Protein AF-A0A160M9Y7-F1 (afdb_monomer_lite)

Radius of gyration: 11.43 Å; chains: 1; bounding box: 35×22×26 Å

Structure (mmCIF, N/CA/C/O backbone):
data_AF-A0A160M9Y7-F1
#
_entry.id   AF-A0A160M9Y7-F1
#
loop_
_atom_site.group_PDB
_atom_site.id
_atom_site.type_symbol
_atom_site.label_atom_id
_atom_site.label_alt_id
_atom_site.label_comp_id
_atom_site.label_asym_id
_atom_site.label_entity_id
_atom_site.label_seq_id
_atom_site.pdbx_PDB_ins_code
_atom_site.Cartn_x
_atom_site.Cartn_y
_atom_site.Cartn_z
_atom_site.occupancy
_atom_site.B_iso_or_equiv
_atom_site.auth_seq_id
_atom_site.auth_comp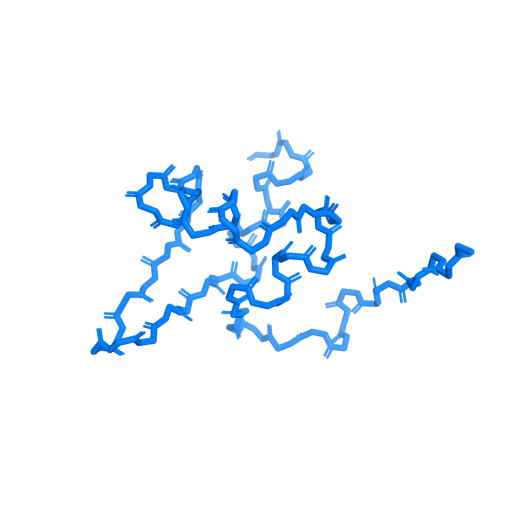_id
_atom_site.auth_asym_id
_atom_site.auth_atom_id
_atom_site.pdbx_PDB_model_num
ATOM 1 N N . MET A 1 1 ? 20.110 -3.713 4.341 1.00 36.41 1 MET A N 1
ATOM 2 C CA . MET A 1 1 ? 18.984 -3.238 3.512 1.00 36.41 1 MET A CA 1
ATOM 3 C C . MET A 1 1 ? 18.692 -4.331 2.506 1.00 36.41 1 MET A C 1
ATOM 5 O O . MET A 1 1 ? 19.550 -4.599 1.680 1.00 36.41 1 MET A O 1
ATOM 9 N N . ILE A 1 2 ? 17.585 -5.053 2.670 1.00 43.44 2 ILE A N 1
ATOM 10 C CA . ILE A 1 2 ? 17.226 -6.176 1.798 1.00 43.44 2 ILE A CA 1
ATOM 11 C C . ILE A 1 2 ? 16.191 -5.628 0.824 1.00 43.44 2 ILE A C 1
ATOM 13 O O . ILE A 1 2 ? 15.054 -5.373 1.210 1.00 43.44 2 ILE A O 1
ATOM 17 N N . THR A 1 3 ? 16.608 -5.351 -0.406 1.00 45.75 3 THR A N 1
ATOM 18 C CA . THR A 1 3 ? 15.686 -4.980 -1.478 1.00 45.75 3 THR A CA 1
ATOM 19 C C . THR A 1 3 ? 14.964 -6.254 -1.890 1.00 45.75 3 THR A C 1
ATOM 21 O O . THR A 1 3 ? 15.466 -7.017 -2.712 1.00 45.75 3 THR A O 1
ATOM 24 N N . THR A 1 4 ? 13.833 -6.549 -1.253 1.00 55.41 4 THR A N 1
ATOM 25 C CA . THR A 1 4 ? 12.975 -7.657 -1.671 1.00 55.41 4 THR A CA 1
ATOM 26 C C . THR A 1 4 ? 12.486 -7.334 -3.077 1.00 55.41 4 THR A C 1
ATOM 28 O O . THR A 1 4 ? 11.674 -6.429 -3.257 1.00 55.41 4 THR A O 1
ATOM 31 N N . GLN A 1 5 ? 13.015 -8.025 -4.086 1.00 58.97 5 GLN A N 1
ATOM 32 C CA . GLN A 1 5 ? 12.427 -7.992 -5.419 1.00 58.97 5 GLN A CA 1
ATOM 33 C C . GLN A 1 5 ? 11.048 -8.642 -5.327 1.00 58.97 5 GLN A C 1
ATOM 35 O O . GLN A 1 5 ? 10.933 -9.861 -5.241 1.00 58.97 5 GLN A O 1
ATOM 40 N N . ILE A 1 6 ? 10.002 -7.820 -5.260 1.00 72.19 6 ILE A N 1
ATOM 41 C CA . ILE A 1 6 ? 8.626 -8.306 -5.243 1.00 72.19 6 ILE A CA 1
ATOM 42 C C . ILE A 1 6 ? 8.246 -8.662 -6.678 1.00 72.19 6 ILE A C 1
ATOM 44 O O . ILE A 1 6 ? 8.105 -7.784 -7.530 1.00 72.19 6 ILE A O 1
ATOM 48 N N . ASN A 1 7 ? 8.082 -9.958 -6.937 1.00 83.38 7 ASN A N 1
ATOM 49 C CA . ASN A 1 7 ? 7.586 -10.454 -8.211 1.00 83.38 7 ASN A CA 1
ATOM 50 C C . ASN A 1 7 ? 6.078 -10.161 -8.330 1.00 83.38 7 ASN A C 1
ATOM 52 O O . ASN A 1 7 ? 5.275 -10.649 -7.533 1.00 83.38 7 ASN A O 1
ATOM 56 N N . ARG A 1 8 ? 5.679 -9.360 -9.329 1.00 85.00 8 ARG A N 1
ATOM 57 C CA . ARG A 1 8 ? 4.272 -8.973 -9.553 1.00 85.00 8 ARG A CA 1
ATOM 58 C C . ARG A 1 8 ? 3.371 -10.173 -9.881 1.00 85.00 8 ARG A C 1
ATOM 60 O O . ARG A 1 8 ? 2.166 -10.114 -9.624 1.00 85.00 8 ARG A O 1
ATOM 67 N N . GLU A 1 9 ? 3.937 -11.243 -10.437 1.00 86.25 9 GLU A N 1
ATOM 68 C CA . GLU A 1 9 ? 3.202 -12.452 -10.833 1.00 86.25 9 GLU A CA 1
ATOM 69 C C . GLU A 1 9 ? 2.838 -13.333 -9.634 1.00 86.25 9 GLU A C 1
ATOM 71 O O . GLU A 1 9 ? 1.772 -13.941 -9.617 1.00 86.25 9 GLU A O 1
ATOM 76 N N . GLU A 1 10 ? 3.672 -13.330 -8.593 1.00 88.81 10 GLU A N 1
ATOM 77 C CA . GLU A 1 10 ? 3.447 -14.093 -7.357 1.00 88.81 10 GLU A CA 1
ATOM 78 C C . GLU A 1 10 ? 2.472 -13.395 -6.397 1.00 88.81 10 GLU A C 1
ATOM 80 O O . GLU A 1 10 ? 2.001 -13.987 -5.423 1.00 88.81 10 GLU A O 1
ATOM 85 N N . LEU A 1 11 ? 2.136 -12.130 -6.669 1.00 91.69 11 LEU A N 1
ATOM 86 C CA . LEU A 1 11 ? 1.184 -11.384 -5.861 1.00 91.69 11 LEU A CA 1
ATOM 87 C C . LEU A 1 11 ? -0.264 -11.812 -6.149 1.00 91.69 11 LEU A C 1
ATOM 89 O O . LEU A 1 11 ? -0.675 -11.902 -7.315 1.00 91.69 11 LEU A O 1
ATOM 93 N N . PRO A 1 12 ? -1.094 -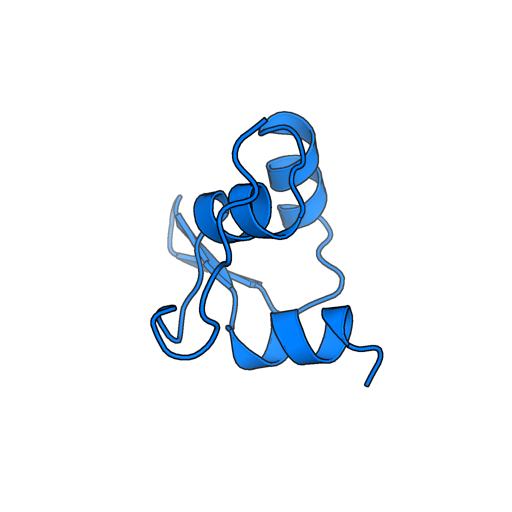11.959 -5.098 1.00 93.50 12 PRO A N 1
ATOM 94 C CA . PRO A 1 12 ? -2.503 -12.268 -5.272 1.00 93.50 12 PRO A CA 1
ATOM 95 C C . PRO A 1 12 ? -3.227 -11.131 -5.996 1.00 93.50 12 PRO A C 1
ATOM 97 O O . PRO A 1 12 ? -2.900 -9.956 -5.827 1.00 93.50 12 PRO A O 1
ATOM 100 N N . GLU A 1 13 ? -4.284 -11.474 -6.734 1.00 93.94 13 GLU A N 1
ATOM 101 C CA . GLU A 1 13 ? -5.123 -10.495 -7.444 1.00 93.94 13 GLU A CA 1
ATOM 102 C C . GLU A 1 13 ? -5.739 -9.440 -6.512 1.00 93.94 13 GLU A C 1
ATOM 104 O O . GLU A 1 13 ? -5.950 -8.291 -6.904 1.00 93.94 13 GLU A O 1
ATOM 109 N N . ALA A 1 14 ? -5.987 -9.816 -5.255 1.00 95.44 14 ALA A N 1
ATOM 110 C CA . ALA A 1 14 ? -6.423 -8.911 -4.203 1.00 95.44 14 ALA A CA 1
ATOM 111 C C . ALA A 1 14 ? -5.289 -8.677 -3.197 1.00 95.44 14 ALA A C 1
ATOM 113 O O . ALA A 1 14 ? -5.025 -9.502 -2.315 1.00 95.44 14 ALA A O 1
ATOM 114 N N . LEU A 1 15 ? -4.644 -7.519 -3.305 1.00 95.31 15 LEU A N 1
ATOM 115 C CA . LEU A 1 15 ? -3.597 -7.079 -2.399 1.00 95.31 15 LEU A CA 1
ATOM 116 C C . LEU A 1 15 ? -4.171 -6.665 -1.038 1.00 95.31 15 LEU A C 1
ATOM 118 O O . LEU A 1 15 ? -5.357 -6.363 -0.883 1.00 95.31 15 LEU A O 1
ATOM 122 N N . THR A 1 16 ? -3.293 -6.648 -0.040 1.00 95.94 16 THR A N 1
ATOM 123 C CA . THR A 1 16 ? -3.583 -6.177 1.316 1.00 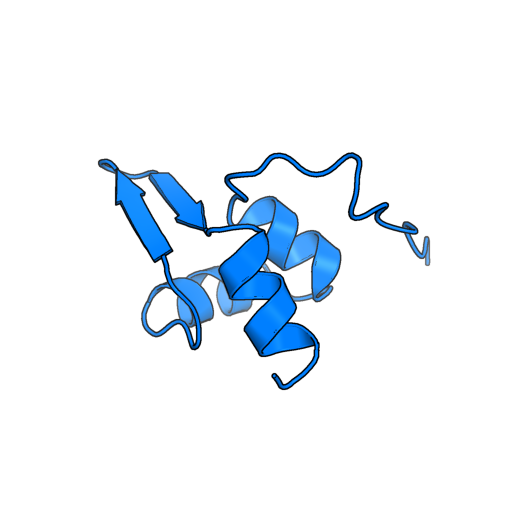95.94 16 THR A CA 1
ATOM 124 C C . THR A 1 16 ? -2.734 -4.941 1.614 1.00 95.94 16 THR A C 1
ATOM 126 O O . THR A 1 16 ? -1.718 -4.745 0.944 1.00 95.94 16 THR A O 1
ATOM 129 N N . PRO A 1 17 ? -3.066 -4.140 2.645 1.00 95.12 17 PRO A N 1
ATOM 130 C CA . PRO A 1 17 ? -2.218 -3.027 3.067 1.00 95.12 17 PRO A CA 1
ATOM 131 C C . PRO A 1 17 ? -0.766 -3.445 3.313 1.00 95.12 17 PRO A C 1
ATOM 133 O O . PRO A 1 17 ? 0.144 -2.696 2.994 1.00 95.12 17 PRO A O 1
ATOM 136 N N . ARG A 1 18 ? -0.529 -4.672 3.794 1.00 93.88 18 ARG A N 1
ATOM 137 C CA . ARG A 1 18 ? 0.827 -5.198 3.977 1.00 93.88 18 ARG A CA 1
ATOM 138 C C . ARG A 1 18 ? 1.601 -5.297 2.659 1.00 93.88 18 ARG A C 1
ATOM 140 O O . ARG A 1 18 ? 2.752 -4.889 2.625 1.00 93.88 18 ARG A O 1
ATOM 147 N N . HIS A 1 19 ? 0.972 -5.768 1.581 1.00 94.69 19 HIS A N 1
ATOM 148 C CA . HIS A 1 19 ? 1.629 -5.803 0.270 1.00 94.69 19 HIS A CA 1
ATOM 149 C C . HIS A 1 19 ? 1.961 -4.388 -0.212 1.00 94.69 19 HIS A C 1
ATOM 151 O O . HIS A 1 19 ? 3.056 -4.157 -0.701 1.00 94.69 19 HIS A O 1
ATOM 157 N N 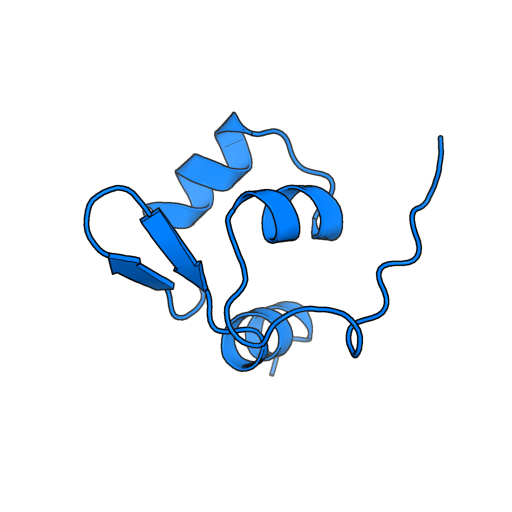. ILE A 1 20 ? 1.054 -3.423 -0.021 1.00 94.00 20 ILE A N 1
ATOM 158 C CA . ILE A 1 20 ? 1.304 -2.019 -0.388 1.00 94.00 20 ILE A CA 1
ATOM 159 C C . ILE A 1 20 ? 2.471 -1.441 0.420 1.00 94.00 20 ILE A C 1
ATOM 161 O O . ILE A 1 20 ? 3.346 -0.791 -0.143 1.00 94.00 20 ILE A O 1
ATOM 165 N N . GLN A 1 21 ? 2.510 -1.726 1.722 1.00 94.50 21 GLN A N 1
ATOM 166 C CA . GLN A 1 21 ? 3.590 -1.321 2.614 1.00 94.50 21 GLN A CA 1
ATOM 167 C C . GLN A 1 21 ? 4.948 -1.861 2.137 1.00 94.50 21 GLN A C 1
ATOM 169 O O . GLN A 1 21 ? 5.923 -1.116 2.098 1.00 94.50 21 GLN A O 1
ATOM 174 N N . GLU A 1 22 ? 5.005 -3.142 1.765 1.00 92.62 22 GLU A N 1
ATOM 175 C CA . GLU A 1 22 ? 6.220 -3.812 1.287 1.00 92.62 22 GLU A CA 1
ATOM 176 C C . GLU A 1 22 ? 6.649 -3.308 -0.106 1.00 92.62 22 GLU A C 1
ATOM 178 O O . GLU A 1 22 ? 7.838 -3.089 -0.331 1.00 92.62 22 GLU A O 1
ATOM 183 N N . ILE A 1 23 ? 5.698 -3.059 -1.016 1.00 92.81 23 ILE A N 1
ATOM 184 C CA . ILE A 1 23 ? 5.969 -2.548 -2.373 1.00 92.81 23 ILE A CA 1
ATOM 185 C C . ILE A 1 23 ? 6.463 -1.101 -2.335 1.00 92.81 23 ILE A C 1
ATOM 187 O O . ILE A 1 23 ? 7.458 -0.775 -2.977 1.00 92.81 23 ILE A O 1
ATOM 191 N N . LEU A 1 24 ? 5.783 -0.230 -1.588 1.00 92.31 24 LEU A N 1
ATOM 192 C CA . LEU A 1 24 ? 6.120 1.194 -1.517 1.00 92.31 24 LEU A CA 1
ATOM 193 C C . LEU A 1 24 ? 7.221 1.499 -0.491 1.00 92.31 24 LEU A C 1
ATOM 195 O O . LEU A 1 24 ? 7.695 2.629 -0.437 1.00 92.31 24 LEU A O 1
ATOM 199 N N . GLN A 1 25 ? 7.624 0.513 0.323 1.00 93.31 25 GLN A N 1
ATOM 200 C CA . GLN A 1 25 ? 8.616 0.662 1.397 1.00 93.31 25 GLN A CA 1
ATOM 201 C C . GLN A 1 25 ? 8.268 1.793 2.384 1.00 93.31 25 GLN A C 1
ATOM 203 O O . GLN A 1 25 ? 9.140 2.497 2.895 1.00 93.31 25 GLN A O 1
ATOM 208 N N . ILE A 1 26 ? 6.973 1.968 2.663 1.00 94.56 26 ILE A N 1
ATOM 209 C CA . ILE A 1 26 ? 6.452 3.008 3.561 1.00 94.56 26 ILE A CA 1
ATOM 210 C C . ILE A 1 26 ? 6.103 2.451 4.941 1.00 94.56 26 ILE A C 1
ATOM 212 O O . ILE A 1 26 ? 5.964 1.247 5.156 1.00 94.56 26 ILE A O 1
ATOM 216 N N . GLY A 1 27 ? 5.931 3.346 5.913 1.00 94.38 27 GLY A N 1
ATOM 217 C CA . GLY A 1 27 ? 5.492 2.957 7.250 1.00 94.38 27 GLY A CA 1
ATOM 218 C C . GLY A 1 27 ? 4.040 2.468 7.272 1.00 94.38 27 GLY A C 1
ATOM 219 O O . GLY A 1 27 ? 3.204 2.881 6.463 1.00 94.38 27 GLY A O 1
ATOM 220 N N . LYS A 1 28 ? 3.695 1.651 8.278 1.00 94.56 28 LYS A N 1
ATOM 221 C CA . LYS A 1 28 ? 2.311 1.200 8.508 1.00 94.56 28 LYS A CA 1
ATOM 222 C C . LYS A 1 28 ? 1.337 2.381 8.587 1.00 94.56 28 LYS A C 1
ATOM 224 O O . LYS A 1 28 ? 0.294 2.342 7.951 1.00 94.56 28 LYS A O 1
ATOM 229 N N . LYS A 1 29 ? 1.688 3.443 9.324 1.00 95.94 29 LYS A N 1
ATOM 230 C CA . LYS A 1 29 ? 0.852 4.650 9.450 1.00 95.94 29 LYS A CA 1
ATOM 231 C C . LYS A 1 29 ? 0.518 5.251 8.076 1.00 95.94 29 LYS A C 1
ATOM 233 O O . LYS A 1 29 ? -0.654 5.341 7.740 1.00 95.94 29 LYS A O 1
ATOM 238 N N . GLN A 1 30 ? 1.542 5.532 7.268 1.00 95.50 30 GLN A N 1
ATOM 239 C CA . GLN A 1 30 ? 1.394 6.082 5.913 1.00 95.50 30 GLN A CA 1
ATOM 240 C C . GLN A 1 30 ? 0.563 5.167 5.006 1.00 95.50 30 GLN A C 1
ATOM 242 O O . GLN A 1 30 ? -0.265 5.635 4.234 1.00 95.50 30 GLN A O 1
ATOM 247 N N . THR A 1 31 ? 0.739 3.848 5.136 1.00 95.88 31 THR A N 1
ATOM 248 C CA . THR A 1 31 ? -0.049 2.870 4.375 1.00 95.88 31 THR A CA 1
ATOM 249 C C . THR A 1 31 ? -1.536 2.995 4.689 1.00 95.88 31 THR A C 1
ATOM 251 O O . THR A 1 31 ? -2.350 3.031 3.776 1.00 95.88 31 THR A O 1
ATOM 254 N N . TYR A 1 32 ? -1.909 3.049 5.970 1.00 93.75 32 TYR A N 1
ATOM 255 C CA . TYR A 1 32 ? -3.316 3.148 6.359 1.00 93.75 32 TYR A CA 1
ATOM 256 C C . TYR A 1 32 ? -3.914 4.522 6.040 1.00 93.75 32 TYR A C 1
ATOM 258 O O . TYR A 1 32 ? -5.049 4.556 5.580 1.00 93.75 32 TYR A O 1
ATOM 266 N N . GLU A 1 33 ? -3.154 5.612 6.187 1.00 94.44 33 GLU A N 1
ATOM 267 C CA . GLU A 1 33 ? -3.563 6.954 5.730 1.00 94.44 33 GLU A CA 1
ATOM 268 C C . GLU A 1 33 ? -3.864 6.953 4.221 1.00 94.44 33 GLU A C 1
ATOM 270 O O . GLU A 1 33 ? -4.891 7.465 3.784 1.00 94.44 33 GLU A O 1
ATOM 275 N N . MET A 1 34 ? -3.034 6.280 3.420 1.00 93.44 34 MET A N 1
ATOM 276 C CA . MET A 1 34 ? -3.276 6.107 1.986 1.00 93.44 34 MET A CA 1
ATOM 277 C C . MET A 1 34 ? -4.544 5.291 1.694 1.00 93.44 34 MET A C 1
ATOM 279 O O . MET A 1 34 ? -5.227 5.564 0.714 1.00 93.44 34 MET A O 1
ATOM 283 N N . MET A 1 35 ? -4.887 4.299 2.524 1.00 92.75 35 MET A N 1
ATOM 284 C CA . MET A 1 35 ? -6.117 3.510 2.342 1.00 92.75 35 MET A CA 1
ATOM 285 C C . MET A 1 35 ? -7.395 4.298 2.662 1.00 92.75 35 MET A C 1
ATOM 287 O O . MET A 1 35 ? -8.472 3.869 2.248 1.00 92.75 35 MET A O 1
ATOM 291 N N . GLU A 1 36 ? -7.308 5.408 3.402 1.00 91.25 36 GLU A N 1
ATOM 292 C CA . GLU A 1 36 ? -8.460 6.279 3.673 1.00 91.25 36 GLU A CA 1
ATOM 293 C C . GLU A 1 36 ? -8.831 7.130 2.458 1.00 91.25 36 GLU A C 1
ATOM 295 O O . GLU A 1 36 ? -10.014 7.365 2.218 1.00 91.25 36 GLU A O 1
ATOM 300 N N . ASN A 1 37 ? -7.835 7.542 1.670 1.00 90.62 37 ASN A N 1
ATOM 301 C CA . ASN A 1 37 ? -8.041 8.308 0.444 1.00 90.62 37 ASN A CA 1
ATOM 302 C C . ASN A 1 37 ? -7.149 7.765 -0.690 1.00 90.62 37 ASN A C 1
ATOM 304 O O . ASN A 1 37 ? -6.163 8.400 -1.080 1.00 90.62 37 ASN A O 1
ATOM 308 N N . PRO A 1 38 ? -7.434 6.542 -1.177 1.00 92.12 38 PRO A N 1
ATOM 309 C CA . PRO A 1 38 ? -6.542 5.856 -2.091 1.00 92.12 38 PRO A CA 1
ATOM 310 C C . PRO A 1 38 ? -6.680 6.418 -3.510 1.00 92.12 38 PRO A C 1
ATOM 312 O O . PRO A 1 38 ? -7.795 6.629 -3.989 1.00 92.12 38 PRO A O 1
ATOM 315 N N . PRO A 1 39 ? -5.569 6.571 -4.245 1.00 91.62 39 PRO A N 1
ATOM 316 C CA . PRO A 1 39 ? -5.601 6.987 -5.646 1.00 91.62 39 PRO A CA 1
ATOM 317 C C . PRO A 1 39 ? -6.012 5.850 -6.606 1.00 91.62 39 PRO A C 1
ATOM 319 O O . PRO A 1 39 ? -6.045 6.033 -7.819 1.00 91.62 39 PRO A O 1
ATOM 322 N N . PHE A 1 40 ? -6.323 4.665 -6.075 1.00 93.56 40 PHE A N 1
ATOM 323 C CA . PHE A 1 40 ? -6.732 3.466 -6.806 1.00 93.56 40 PHE A CA 1
ATOM 324 C C . PHE A 1 40 ? -7.922 2.787 -6.123 1.00 93.56 40 PHE A C 1
ATOM 326 O O . PHE A 1 40 ? -8.298 3.104 -4.996 1.00 93.56 40 PHE A O 1
ATOM 333 N N . HIS A 1 41 ? -8.510 1.799 -6.798 1.00 91.38 41 HIS A N 1
ATOM 334 C CA . HIS A 1 41 ? -9.677 1.093 -6.286 1.00 91.38 41 HIS A CA 1
ATOM 335 C C . HIS A 1 41 ? -9.355 0.209 -5.067 1.00 91.38 41 HIS A C 1
ATOM 337 O O . HIS A 1 41 ? -8.551 -0.727 -5.151 1.00 91.38 41 HIS A O 1
ATOM 343 N N . VAL A 1 42 ? -10.051 0.471 -3.957 1.00 94.38 42 VAL A N 1
ATOM 344 C CA . VAL A 1 42 ? -9.972 -0.290 -2.705 1.00 94.38 42 VAL A CA 1
ATOM 345 C C . VAL A 1 42 ? -11.369 -0.722 -2.272 1.00 94.38 42 VAL A C 1
ATOM 347 O O . VAL A 1 42 ? -12.287 0.088 -2.173 1.00 94.38 42 VAL A O 1
ATOM 350 N N . VAL A 1 43 ? -11.513 -2.007 -1.961 1.00 94.25 43 VAL A N 1
ATOM 351 C CA . VAL A 1 43 ? -12.729 -2.598 -1.404 1.00 94.25 43 VAL A CA 1
ATOM 352 C C . VAL A 1 43 ? -12.513 -2.872 0.078 1.00 94.25 43 VAL A C 1
ATOM 354 O O . VAL A 1 43 ? -11.551 -3.537 0.471 1.00 94.25 43 VAL A O 1
ATOM 357 N N . LYS A 1 44 ? -13.430 -2.393 0.918 1.00 93.44 44 LYS A N 1
ATOM 358 C CA . LYS A 1 44 ? -13.433 -2.678 2.355 1.00 93.44 44 LYS A CA 1
ATOM 359 C C . LYS A 1 44 ? -14.464 -3.759 2.669 1.00 93.44 44 LYS A C 1
ATOM 361 O O . LYS A 1 44 ? -15.661 -3.541 2.519 1.00 93.44 44 LYS A O 1
ATOM 366 N N . VAL A 1 45 ? -13.996 -4.917 3.128 1.00 93.31 45 VAL A N 1
ATOM 367 C CA . VAL A 1 45 ? -14.839 -6.041 3.562 1.00 93.31 45 VAL A CA 1
ATOM 368 C C . VAL A 1 45 ? -14.710 -6.171 5.076 1.00 93.31 45 VAL A C 1
ATOM 370 O O . VAL A 1 45 ? -13.729 -6.708 5.598 1.00 93.31 45 VAL A O 1
ATOM 373 N N . GLY A 1 46 ? -15.674 -5.606 5.805 1.00 93.19 46 GLY A N 1
ATOM 374 C CA . GLY A 1 46 ? -15.603 -5.486 7.262 1.00 93.19 46 GLY A CA 1
ATOM 375 C C . GLY A 1 46 ? -14.400 -4.642 7.704 1.00 93.19 46 GLY A C 1
ATOM 376 O O . GLY A 1 46 ? -14.334 -3.443 7.437 1.00 93.19 46 GLY A O 1
ATOM 377 N N . ARG A 1 47 ? -13.437 -5.271 8.389 1.00 89.69 47 ARG A N 1
ATOM 378 C CA . ARG A 1 47 ? -12.179 -4.630 8.833 1.00 89.69 47 ARG A CA 1
ATOM 379 C C . ARG A 1 47 ? -11.014 -4.825 7.858 1.00 89.69 47 ARG A C 1
ATOM 381 O O . ARG A 1 47 ? -9.924 -4.318 8.110 1.00 89.69 47 ARG A O 1
ATOM 388 N N . LEU A 1 48 ? -11.219 -5.577 6.779 1.00 92.19 48 LEU A N 1
ATOM 389 C CA . LEU A 1 48 ? -10.172 -5.916 5.823 1.00 92.19 48 LEU A CA 1
ATOM 390 C C . LEU A 1 48 ? -10.223 -4.979 4.620 1.00 92.19 48 LEU A C 1
ATOM 392 O O . LEU A 1 48 ? -11.287 -4.749 4.048 1.00 92.19 48 LEU A O 1
ATOM 396 N N . TYR A 1 49 ? -9.054 -4.499 4.208 1.00 94.94 49 TYR A N 1
ATOM 397 C CA . TYR A 1 49 ? -8.872 -3.822 2.930 1.00 94.94 49 TYR A CA 1
ATOM 398 C C . TYR A 1 49 ? -8.421 -4.831 1.877 1.00 94.94 49 TYR A C 1
ATOM 400 O O . TYR A 1 49 ? -7.528 -5.650 2.126 1.00 94.94 49 TYR A O 1
ATOM 408 N N . LYS A 1 50 ? -9.042 -4.756 0.705 1.00 95.69 50 LYS A N 1
ATOM 409 C CA . LYS A 1 50 ? -8.694 -5.509 -0.494 1.00 95.69 50 LYS A CA 1
ATOM 410 C C . LYS A 1 50 ? -8.450 -4.520 -1.620 1.00 95.69 50 LYS A C 1
ATOM 412 O O . LYS A 1 50 ? -9.330 -3.741 -1.966 1.00 95.69 50 LYS A O 1
ATOM 417 N N . ILE A 1 51 ? -7.245 -4.541 -2.165 1.00 95.75 51 ILE A N 1
ATOM 418 C CA . ILE A 1 51 ? -6.821 -3.630 -3.222 1.00 95.75 51 ILE A CA 1
ATOM 419 C C . ILE A 1 51 ? -6.697 -4.441 -4.508 1.00 95.75 51 ILE A C 1
ATOM 421 O O . ILE A 1 51 ? -6.079 -5.504 -4.503 1.00 95.75 51 ILE A O 1
ATOM 425 N N . SER A 1 52 ? -7.286 -3.971 -5.605 1.00 95.31 52 SER A N 1
ATOM 426 C CA . SE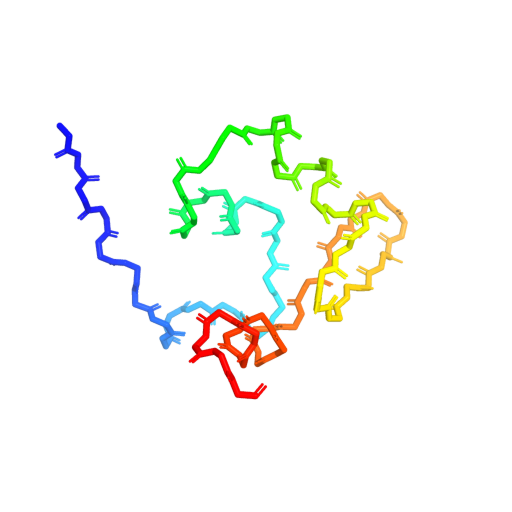R A 1 52 ? -7.121 -4.646 -6.896 1.00 95.31 52 SER A CA 1
ATOM 427 C C . SER A 1 52 ? -5.668 -4.521 -7.352 1.00 95.31 52 SER A C 1
ATOM 429 O O . SER A 1 52 ? -5.185 -3.402 -7.536 1.00 95.31 52 SER A O 1
ATOM 431 N N . LYS A 1 53 ? -4.982 -5.656 -7.559 1.00 94.81 53 LYS A N 1
ATOM 432 C CA . LYS A 1 53 ? -3.601 -5.697 -8.067 1.00 94.81 53 LYS A CA 1
ATOM 433 C C . LYS A 1 53 ? -3.472 -4.868 -9.342 1.00 94.81 53 LYS A C 1
ATOM 435 O O . LYS A 1 53 ? -2.598 -4.013 -9.443 1.00 94.81 53 LYS A O 1
ATOM 440 N N . LYS A 1 54 ? -4.407 -5.064 -10.275 1.00 94.62 54 LYS A N 1
ATOM 441 C CA . LYS A 1 54 ? -4.455 -4.337 -11.545 1.00 94.62 54 LYS A CA 1
ATOM 442 C C . LYS A 1 54 ? -4.623 -2.830 -11.348 1.00 94.62 54 LYS A C 1
ATOM 444 O O . LYS A 1 54 ? -3.897 -2.063 -11.963 1.00 94.62 54 LYS A O 1
ATOM 449 N N . ALA A 1 55 ? -5.560 -2.401 -10.499 1.00 95.00 55 ALA A N 1
ATOM 450 C CA . ALA A 1 55 ? -5.799 -0.972 -10.277 1.00 95.00 55 ALA A CA 1
ATOM 451 C C . ALA A 1 55 ? -4.609 -0.288 -9.589 1.00 95.00 55 ALA A C 1
ATOM 453 O O . ALA A 1 55 ? -4.252 0.827 -9.959 1.00 95.00 55 ALA A O 1
ATOM 454 N N . PHE A 1 56 ? -3.991 -0.967 -8.618 1.00 95.50 56 PHE A N 1
ATOM 455 C CA . PHE A 1 56 ? -2.796 -0.476 -7.942 1.00 95.50 56 PHE A CA 1
ATOM 456 C C . PHE A 1 56 ? -1.634 -0.290 -8.920 1.00 95.50 56 PHE A C 1
ATOM 458 O O . PHE A 1 56 ? -1.068 0.796 -8.968 1.00 95.50 56 PHE A O 1
ATOM 465 N N . PHE A 1 57 ? -1.305 -1.312 -9.717 1.00 94.38 57 PHE A N 1
ATOM 466 C CA . PHE A 1 57 ? -0.186 -1.210 -10.655 1.00 94.38 57 PHE A CA 1
ATOM 467 C C . PHE A 1 57 ? -0.455 -0.228 -11.792 1.00 94.38 57 PHE A C 1
ATOM 469 O O . PHE A 1 57 ? 0.452 0.509 -12.141 1.00 94.38 57 PHE A O 1
ATOM 476 N N . LYS A 1 58 ? -1.697 -0.113 -12.282 1.00 95.12 58 LYS A N 1
ATOM 477 C CA . LYS A 1 58 ? -2.059 0.923 -13.264 1.00 95.12 58 LYS A CA 1
ATOM 478 C C . LYS A 1 58 ? -1.737 2.328 -12.742 1.00 95.12 58 LYS A C 1
ATOM 480 O O . LYS A 1 58 ? -1.077 3.105 -13.416 1.00 95.12 58 LYS A O 1
ATOM 485 N N . TRP A 1 59 ? -2.148 2.619 -11.505 1.00 94.94 59 TRP A N 1
ATOM 486 C CA . TRP A 1 59 ? -1.807 3.879 -10.842 1.00 94.94 59 TRP A CA 1
ATOM 487 C C . TRP A 1 59 ? -0.294 4.029 -10.615 1.00 94.94 59 TRP A C 1
ATOM 489 O O . TRP A 1 59 ? 0.257 5.098 -10.861 1.00 94.94 59 TRP A O 1
ATOM 499 N N . PHE A 1 60 ? 0.373 2.970 -10.153 1.00 93.38 60 PHE A N 1
ATOM 500 C CA . PHE A 1 60 ? 1.802 2.986 -9.837 1.00 93.38 60 PHE A CA 1
ATOM 501 C C . PHE A 1 60 ? 2.680 3.212 -11.075 1.00 93.38 60 PHE A C 1
ATOM 503 O O . PHE A 1 60 ? 3.676 3.926 -10.999 1.00 93.38 60 PHE A O 1
ATOM 510 N N . ASP A 1 61 ? 2.290 2.629 -12.206 1.00 94.00 61 ASP A N 1
ATOM 511 C CA . ASP A 1 61 ? 2.979 2.757 -13.489 1.00 94.00 61 ASP A CA 1
ATOM 512 C C . ASP A 1 61 ? 2.587 4.060 -14.232 1.00 94.00 61 ASP A C 1
ATOM 514 O O . ASP A 1 61 ? 3.245 4.438 -15.199 1.00 94.00 61 ASP A O 1
ATOM 518 N N . GLY A 1 62 ? 1.566 4.787 -13.750 1.00 91.44 62 GLY A N 1
ATOM 519 C CA . GLY A 1 62 ? 1.143 6.094 -14.272 1.00 9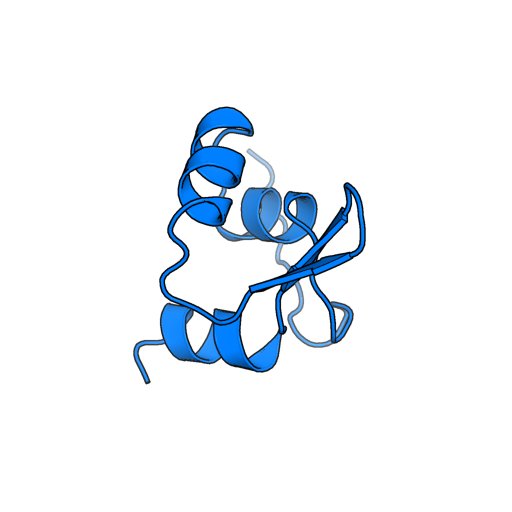1.44 62 GLY A CA 1
ATOM 520 C C . GLY A 1 62 ? 0.195 6.047 -15.478 1.00 91.44 62 GLY A C 1
ATOM 521 O O . GLY A 1 62 ? 0.120 7.024 -16.223 1.00 91.44 62 GLY A O 1
ATOM 522 N N . GLU A 1 63 ? -0.515 4.933 -15.676 1.00 86.88 63 GLU A N 1
ATOM 523 C CA . GLU A 1 63 ? -1.466 4.702 -16.781 1.00 86.88 63 GLU A CA 1
ATOM 524 C C . GLU A 1 63 ? -2.903 5.181 -16.524 1.00 86.88 63 GLU A C 1
ATOM 526 O O . GLU A 1 63 ? -3.443 5.051 -15.398 1.00 86.88 63 GLU A O 1
#

Sequence (63 aa):
MITTQINREELPEALTPRHIQEILQIGKKQTYEMMENPPFHVVKVGRLYKISKKAFFKWFDGE

Secondary structure (DSSP, 8-state):
-------TTTS-SEE-HHHHHHHHT--HHHHHHHHHS-SS-EEEETTEEEEEHHHHHHHHHT-

Foldseek 3Di:
DDLPPDDLVPDDQWDFLVVVCNVVVDDSVVSVVCVVPPPFDWDDDPPTITGGSVRVVCVVVPD

pLDDT: mean 89.25, std 12.86, range [36.41, 95.94]

Organism: NCBI:txid1196031